Protein AF-A0A0N0ASF7-F1 (afdb_monomer)

Radius of gyration: 16.13 Å; Cα contacts (8 Å, |Δi|>4): 144; chains: 1; bounding box: 36×44×40 Å

Foldseek 3Di:
DDPPPPQQDFPDWDDKDKDQLDLVCLVVLLVVLCVVQPPDDPVVSVVCSVVVSVVSPCLLPQACSVPVVWMKMWIWTHSDPPDTDIDIDTPHHSPDDDDDDPDDDD

Mean predicted aligned error: 7.18 Å

pLDDT: mean 88.26, std 15.34, range [41.41, 98.62]

Secondary structure (DSSP, 8-state):
-------PPPSEEPPPEEEES-GGGHHHHHHHHHHHTTTS-HHHHHHHHHHHHHHHHHHHHHSGGGSTT-EEEEEEEEEETTEEEEEEE------PPP--------

Sequence (106 aa):
MTTTTTRTRPAVFWEHRTYRGDLAQLSQVRADLATDLAGFDPDLVDTLQLVTSELFANGVKYTDSGRTGGEVIRALSMPDAATLRVSLSDCGGGGGTPRIPTERTA

Solvent-accessible surface area (backbone atoms only — not comparable to full-atom values): 6346 Å² total; per-residue (Å²): 137,83,81,79,75,81,76,77,68,48,76,40,75,54,81,72,45,78,40,65,26,46,78,84,43,50,64,56,56,39,52,50,50,55,60,77,47,64,90,58,62,65,70,59,52,52,50,49,40,51,55,49,45,51,53,50,49,46,33,26,74,51,21,38,4,44,42,94,91,21,36,37,38,38,43,41,34,20,62,44,98,88,42,80,46,77,47,78,47,58,60,46,83,45,84,66,75,93,71,84,78,86,75,72,85,128

Nearest PDB structures (foldseek):
  2ha1-assembly1_A  TM=4.249E-01  e=6.058E+00  Homo sapiens
  3cm9-assembly1_A  TM=4.398E-01  e=7.278E+00  Homo sapiens

Structure (mmCIF, N/CA/C/O backbone):
data_AF-A0A0N0ASF7-F1
#
_entry.id   AF-A0A0N0ASF7-F1
#
loop_
_atom_site.group_PDB
_atom_site.id
_atom_site.type_symbol
_atom_site.label_atom_id
_atom_site.label_alt_id
_atom_site.label_comp_id
_atom_site.label_asym_id
_atom_site.label_entity_id
_atom_site.label_seq_id
_atom_site.pdbx_PDB_ins_code
_atom_site.Cartn_x
_atom_site.Cartn_y
_atom_site.Cartn_z
_atom_site.occupancy
_atom_site.B_iso_or_equiv
_atom_site.auth_seq_id
_atom_site.auth_comp_id
_atom_site.auth_asym_id
_atom_site.auth_atom_id
_atom_site.pdbx_PDB_model_num
ATOM 1 N N . MET A 1 1 ? 13.572 32.469 11.739 1.00 41.41 1 MET A N 1
ATOM 2 C CA . MET A 1 1 ? 12.538 31.831 12.578 1.00 41.41 1 MET A CA 1
ATOM 3 C C . MET A 1 1 ? 12.305 30.443 12.007 1.00 41.41 1 MET A C 1
ATOM 5 O O . MET A 1 1 ? 11.656 30.315 10.981 1.00 41.41 1 MET A O 1
ATOM 9 N N . THR A 1 2 ? 12.974 29.435 12.561 1.00 42.62 2 THR A N 1
ATOM 10 C CA . THR A 1 2 ? 12.948 28.055 12.058 1.00 42.62 2 THR A CA 1
ATOM 11 C C . THR A 1 2 ? 11.829 27.326 12.786 1.00 42.62 2 THR A C 1
ATOM 13 O O . THR A 1 2 ? 11.924 27.091 13.988 1.00 42.62 2 THR A O 1
ATOM 16 N N . THR A 1 3 ? 10.730 27.040 12.095 1.00 46.97 3 THR A N 1
ATOM 17 C CA . THR A 1 3 ? 9.597 26.312 12.668 1.00 46.97 3 THR A CA 1
ATOM 18 C C . THR A 1 3 ? 10.008 24.854 12.842 1.00 46.97 3 THR A C 1
ATOM 20 O O . THR A 1 3 ? 10.026 24.081 11.884 1.00 46.97 3 THR A O 1
ATOM 23 N N . THR A 1 4 ? 10.388 24.468 14.057 1.00 48.06 4 THR A N 1
ATOM 24 C CA . THR A 1 4 ? 10.614 23.064 14.403 1.00 48.06 4 THR A CA 1
ATOM 25 C C . THR A 1 4 ? 9.268 22.352 14.323 1.00 48.06 4 THR A C 1
ATOM 27 O O . THR A 1 4 ? 8.437 22.477 15.217 1.00 48.06 4 THR A O 1
ATOM 30 N N . THR A 1 5 ? 9.010 21.647 13.221 1.00 57.00 5 THR A N 1
ATOM 31 C CA . THR A 1 5 ? 7.838 20.773 13.122 1.00 57.00 5 THR A CA 1
ATOM 32 C C . THR A 1 5 ? 8.052 19.633 14.108 1.00 57.00 5 THR A C 1
ATOM 34 O O . THR A 1 5 ? 8.893 18.763 13.881 1.00 57.00 5 THR A O 1
ATOM 37 N N . THR A 1 6 ? 7.334 19.648 15.229 1.00 59.69 6 THR A N 1
ATOM 38 C CA . THR A 1 6 ? 7.287 18.514 16.152 1.00 59.69 6 THR A CA 1
ATOM 39 C C . THR A 1 6 ? 6.709 17.329 15.388 1.00 59.69 6 THR A C 1
ATOM 41 O O . THR A 1 6 ? 5.508 17.252 15.148 1.00 59.69 6 THR A O 1
ATOM 44 N N . ARG A 1 7 ? 7.573 16.423 14.926 1.00 63.81 7 ARG A N 1
ATOM 45 C CA . ARG A 1 7 ? 7.144 15.207 14.239 1.00 63.81 7 ARG A CA 1
ATOM 46 C C . ARG A 1 7 ? 6.539 14.274 15.282 1.00 63.81 7 ARG A C 1
ATOM 48 O O . ARG A 1 7 ? 7.283 13.597 15.992 1.00 63.81 7 ARG A O 1
ATOM 55 N N . THR A 1 8 ? 5.212 14.254 15.382 1.00 67.62 8 THR A N 1
ATOM 56 C CA . THR A 1 8 ? 4.485 13.261 16.179 1.00 67.62 8 THR A CA 1
ATOM 57 C C . THR A 1 8 ? 4.939 11.879 15.729 1.00 67.62 8 THR A C 1
ATOM 59 O O . THR A 1 8 ? 4.818 11.533 14.552 1.00 67.62 8 THR A O 1
ATOM 62 N N . ARG A 1 9 ? 5.553 11.119 16.640 1.00 72.38 9 ARG A N 1
ATOM 63 C CA . ARG A 1 9 ? 5.872 9.717 16.379 1.00 72.38 9 ARG A CA 1
ATOM 64 C C . ARG A 1 9 ? 4.550 8.948 16.358 1.00 72.38 9 ARG A C 1
ATOM 66 O O . ARG A 1 9 ? 3.784 9.112 17.305 1.00 72.38 9 ARG A O 1
ATOM 73 N N . PRO A 1 10 ? 4.291 8.144 15.319 1.00 75.81 10 PRO A N 1
ATOM 74 C CA . PRO A 1 10 ? 3.155 7.241 15.301 1.00 75.81 10 PRO A CA 1
ATOM 75 C C . PRO A 1 10 ? 3.063 6.402 16.568 1.00 75.81 10 PRO A C 1
ATOM 77 O O . PRO A 1 10 ? 4.081 5.960 17.105 1.00 75.81 10 PRO A O 1
ATOM 80 N N . ALA A 1 11 ? 1.830 6.206 17.026 1.00 84.38 11 ALA A N 1
ATOM 81 C CA . ALA A 1 11 ? 1.514 5.373 18.175 1.00 84.38 11 ALA A CA 1
ATOM 82 C C . ALA A 1 11 ? 1.832 3.897 17.898 1.00 84.38 11 ALA A C 1
ATOM 84 O O . ALA A 1 11 ? 2.266 3.186 18.800 1.00 84.38 11 ALA A O 1
ATOM 85 N N . VAL A 1 12 ? 1.662 3.456 16.645 1.00 91.81 12 VAL A N 1
ATOM 86 C CA . VAL A 1 12 ? 2.002 2.099 16.200 1.00 91.81 12 VAL A CA 1
ATOM 87 C C . VAL A 1 12 ? 2.773 2.152 14.886 1.00 91.81 12 VAL A C 1
ATOM 89 O O . VAL A 1 12 ? 2.428 2.910 13.974 1.00 91.81 12 VAL A O 1
ATOM 92 N N . PHE A 1 13 ? 3.797 1.310 14.789 1.00 93.12 13 PHE A N 1
ATOM 93 C CA . PHE A 1 13 ? 4.521 1.013 13.563 1.00 93.12 13 PHE A CA 1
ATOM 94 C C . PHE A 1 13 ? 4.607 -0.491 13.381 1.00 93.12 13 PHE A C 1
ATOM 96 O O . PHE A 1 13 ? 4.998 -1.206 14.302 1.00 93.12 13 PHE A O 1
ATOM 103 N N . TRP A 1 14 ? 4.291 -0.940 12.175 1.00 96.50 14 TRP A N 1
ATOM 104 C CA . TRP A 1 14 ? 4.601 -2.290 11.738 1.00 96.50 14 TRP A CA 1
ATOM 105 C C . TRP A 1 14 ? 5.934 -2.270 10.997 1.00 96.50 14 TRP A C 1
ATOM 107 O O . TRP A 1 14 ? 6.292 -1.261 1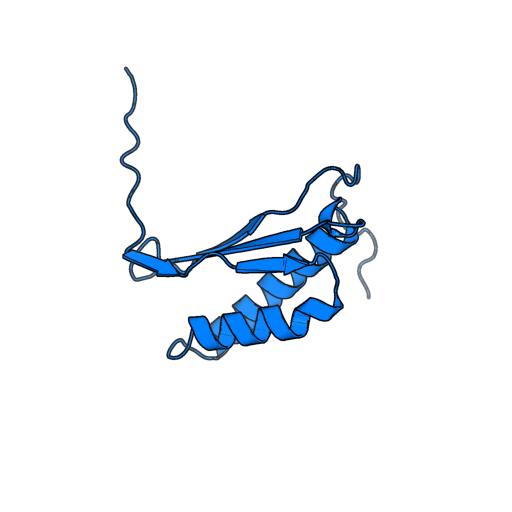0.380 1.00 96.50 14 TRP A O 1
ATOM 117 N N . GLU A 1 15 ? 6.656 -3.388 11.050 1.00 95.00 15 GLU A N 1
ATOM 118 C CA . GLU A 1 15 ? 7.877 -3.555 10.265 1.00 95.00 15 GLU A CA 1
ATOM 119 C C . GLU A 1 15 ? 7.597 -3.345 8.775 1.00 95.00 15 GLU A C 1
ATOM 121 O O . GLU A 1 15 ? 6.559 -3.755 8.235 1.00 95.00 15 GLU A O 1
ATOM 126 N N . HIS A 1 16 ? 8.541 -2.685 8.107 1.00 96.19 16 HIS A N 1
ATOM 127 C CA . HIS A 1 16 ? 8.460 -2.496 6.667 1.00 96.19 16 HIS A CA 1
ATOM 128 C C . HIS A 1 16 ? 8.587 -3.849 5.976 1.00 96.19 16 HIS A C 1
ATOM 130 O O . HIS A 1 16 ? 9.378 -4.700 6.384 1.00 96.19 16 HIS A O 1
ATOM 136 N N . ARG A 1 17 ? 7.829 -4.034 4.898 1.00 98.19 17 ARG A N 1
ATOM 137 C CA . ARG A 1 17 ? 7.925 -5.237 4.071 1.00 98.19 17 ARG A CA 1
ATOM 138 C C . ARG A 1 17 ? 8.350 -4.861 2.667 1.00 98.19 17 ARG A C 1
ATOM 140 O O . ARG A 1 17 ? 7.789 -3.936 2.083 1.00 98.19 17 ARG A O 1
ATOM 147 N N . THR A 1 18 ? 9.320 -5.592 2.141 1.00 98.25 18 THR A N 1
ATOM 148 C CA . THR A 1 18 ? 9.801 -5.442 0.770 1.00 98.25 18 THR A CA 1
ATOM 149 C C . THR A 1 18 ? 9.282 -6.599 -0.061 1.00 98.25 18 THR A C 1
ATOM 151 O O . THR A 1 18 ? 9.434 -7.762 0.312 1.00 98.25 18 THR A O 1
ATOM 154 N N . TYR A 1 19 ? 8.684 -6.275 -1.198 1.00 98.38 19 TYR A N 1
ATOM 155 C CA . TYR A 1 19 ? 8.173 -7.241 -2.156 1.00 98.38 19 TYR A CA 1
ATOM 156 C C . TYR A 1 19 ? 8.928 -7.088 -3.465 1.00 98.38 19 TYR A C 1
ATOM 158 O O . TYR A 1 19 ? 9.197 -5.970 -3.907 1.00 98.38 19 TYR A O 1
ATOM 166 N N . ARG A 1 20 ? 9.203 -8.208 -4.137 1.00 98.19 20 ARG A N 1
ATOM 167 C CA . ARG A 1 20 ? 9.633 -8.166 -5.537 1.00 98.19 20 ARG A CA 1
ATOM 168 C C . ARG A 1 20 ? 8.563 -7.444 -6.357 1.00 98.19 20 ARG A C 1
ATOM 170 O O . ARG A 1 20 ? 7.377 -7.702 -6.161 1.00 98.19 20 ARG A O 1
ATOM 177 N N . GLY A 1 21 ? 8.960 -6.587 -7.292 1.00 97.06 21 GLY A N 1
ATOM 178 C CA . GLY A 1 21 ? 8.017 -5.896 -8.168 1.00 97.06 21 GLY A CA 1
ATOM 179 C C . GLY A 1 21 ? 7.447 -6.812 -9.253 1.00 97.06 21 GLY A C 1
ATOM 180 O O . GLY A 1 21 ? 7.764 -6.705 -10.431 1.00 97.06 21 GLY A O 1
ATOM 181 N N . ASP A 1 22 ? 6.603 -7.748 -8.831 1.00 97.62 22 ASP A N 1
ATOM 182 C CA . ASP A 1 22 ? 5.911 -8.723 -9.664 1.00 97.62 22 ASP A CA 1
ATOM 183 C C . ASP A 1 22 ? 4.453 -8.814 -9.198 1.00 97.62 22 ASP A C 1
ATOM 185 O O . ASP A 1 22 ? 4.185 -8.942 -8.001 1.00 97.62 22 ASP A O 1
ATOM 189 N N . LEU A 1 23 ? 3.495 -8.773 -10.130 1.00 97.38 23 LEU A N 1
ATOM 190 C CA . LEU A 1 23 ? 2.065 -8.862 -9.815 1.00 97.38 23 LEU A CA 1
ATOM 191 C C . LEU A 1 23 ? 1.691 -10.181 -9.117 1.00 97.38 23 LEU A C 1
ATOM 193 O O . LEU A 1 23 ? 0.692 -10.220 -8.398 1.00 97.38 23 LEU A O 1
ATOM 197 N N . ALA A 1 24 ? 2.505 -11.233 -9.247 1.00 97.94 24 ALA A N 1
ATOM 198 C CA . ALA A 1 24 ? 2.342 -12.471 -8.487 1.00 97.94 24 ALA A CA 1
ATOM 199 C C . ALA A 1 24 ? 2.436 -12.268 -6.959 1.00 97.94 24 ALA A C 1
ATOM 201 O O . ALA A 1 24 ? 1.919 -13.089 -6.204 1.00 97.94 24 ALA A O 1
ATOM 202 N N . GLN A 1 25 ? 3.041 -11.170 -6.487 1.00 98.38 25 GLN A N 1
ATOM 203 C CA . GLN A 1 2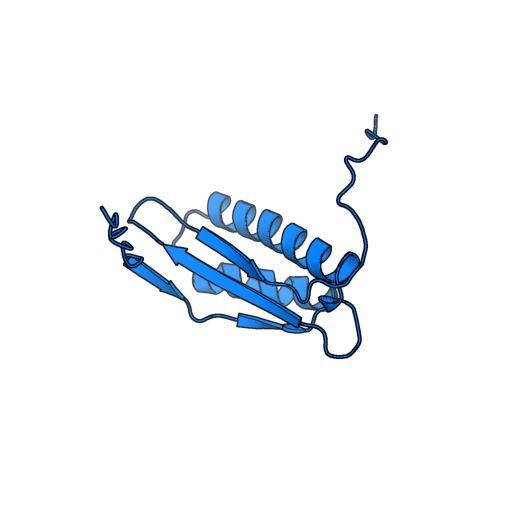5 ? 3.127 -10.839 -5.059 1.00 98.38 25 GLN A CA 1
ATOM 204 C C . GLN A 1 25 ? 1.818 -10.294 -4.473 1.00 98.38 25 GLN A C 1
ATOM 206 O O . GLN A 1 25 ? 1.700 -10.190 -3.256 1.00 98.38 25 GLN A O 1
ATOM 211 N N . LEU A 1 26 ? 0.807 -9.972 -5.290 1.00 98.31 26 LEU A N 1
ATOM 212 C CA . LEU A 1 26 ? -0.442 -9.370 -4.809 1.00 98.31 26 LEU A CA 1
ATOM 213 C C . LEU A 1 26 ? -1.171 -10.225 -3.759 1.00 98.31 26 LEU A C 1
ATOM 215 O O . LEU A 1 26 ? -1.761 -9.679 -2.828 1.00 98.31 26 LEU A O 1
ATOM 219 N N . SER A 1 27 ? -1.133 -11.556 -3.878 1.00 98.25 27 SER A N 1
ATOM 220 C CA . SER A 1 27 ? -1.701 -12.446 -2.856 1.00 98.25 27 SER A CA 1
ATOM 221 C C . SER A 1 27 ? -0.953 -12.337 -1.526 1.00 98.25 27 SER A C 1
ATOM 223 O O . SER A 1 27 ? -1.597 -12.249 -0.482 1.00 98.25 27 SER A O 1
ATOM 225 N N . GLN A 1 28 ? 0.381 -12.271 -1.564 1.00 98.62 28 GLN A N 1
ATOM 226 C CA . GLN A 1 28 ? 1.215 -12.112 -0.375 1.00 98.62 28 GLN A CA 1
ATOM 227 C C . GLN A 1 28 ? 1.003 -10.745 0.283 1.00 98.62 28 GLN A C 1
ATOM 229 O O . GLN A 1 28 ? 0.838 -10.674 1.496 1.00 98.62 28 GLN A O 1
ATOM 234 N N . VAL A 1 29 ? 0.930 -9.667 -0.507 1.00 98.25 29 VAL A N 1
ATOM 235 C CA . VAL A 1 29 ? 0.662 -8.308 -0.003 1.00 98.25 29 VAL A CA 1
ATOM 236 C C . VAL A 1 29 ? -0.657 -8.264 0.777 1.00 98.25 29 VAL A C 1
ATOM 238 O O . VAL A 1 29 ? -0.700 -7.710 1.877 1.00 98.25 29 VAL A O 1
ATOM 241 N N . ARG A 1 30 ? -1.725 -8.877 0.243 1.00 98.56 30 ARG A N 1
ATOM 242 C CA . ARG A 1 30 ? -3.026 -8.953 0.930 1.00 98.56 30 ARG A CA 1
ATOM 243 C C . ARG A 1 30 ? -2.973 -9.812 2.191 1.00 98.56 30 ARG A C 1
ATOM 245 O O . ARG A 1 30 ? -3.506 -9.398 3.214 1.00 98.56 30 ARG A O 1
ATOM 252 N N . ALA A 1 31 ? -2.316 -10.971 2.135 1.00 98.50 31 ALA A N 1
ATOM 253 C CA . ALA A 1 31 ? -2.178 -11.862 3.287 1.00 98.50 31 ALA A CA 1
ATOM 254 C C . ALA A 1 31 ? -1.405 -11.202 4.441 1.00 98.50 31 ALA A C 1
ATOM 256 O O . ALA A 1 31 ? -1.812 -11.292 5.601 1.00 98.50 31 ALA A O 1
ATOM 257 N N . ASP A 1 32 ? -0.327 -10.484 4.123 1.00 98.38 32 ASP A N 1
ATOM 258 C CA . ASP A 1 32 ? 0.439 -9.734 5.112 1.00 98.38 32 ASP A CA 1
ATOM 259 C C . ASP A 1 32 ? -0.400 -8.607 5.724 1.00 98.38 32 ASP A C 1
ATOM 261 O O . ASP A 1 32 ? -0.391 -8.445 6.938 1.00 98.38 32 ASP A O 1
ATOM 265 N N . LEU A 1 33 ? -1.161 -7.856 4.915 1.00 97.62 33 LEU A N 1
ATOM 266 C CA . LEU A 1 33 ? -2.070 -6.824 5.430 1.00 97.62 33 LEU A CA 1
ATOM 267 C C . LEU A 1 33 ? -3.154 -7.402 6.343 1.00 97.62 33 LEU A C 1
ATOM 269 O O . LEU A 1 33 ? -3.412 -6.833 7.398 1.00 97.62 33 LEU A O 1
ATOM 273 N N . ALA A 1 34 ? -3.765 -8.528 5.967 1.00 98.06 34 ALA A N 1
ATOM 274 C CA . ALA A 1 34 ? -4.752 -9.207 6.805 1.00 98.06 34 ALA A CA 1
ATOM 275 C C . ALA A 1 34 ? -4.156 -9.627 8.156 1.00 98.06 34 ALA A C 1
ATOM 277 O O . ALA A 1 34 ? -4.804 -9.505 9.191 1.00 98.06 34 ALA A O 1
ATOM 278 N N . THR A 1 35 ? -2.908 -10.097 8.137 1.00 98.06 35 THR A N 1
ATOM 279 C CA . THR A 1 35 ? -2.1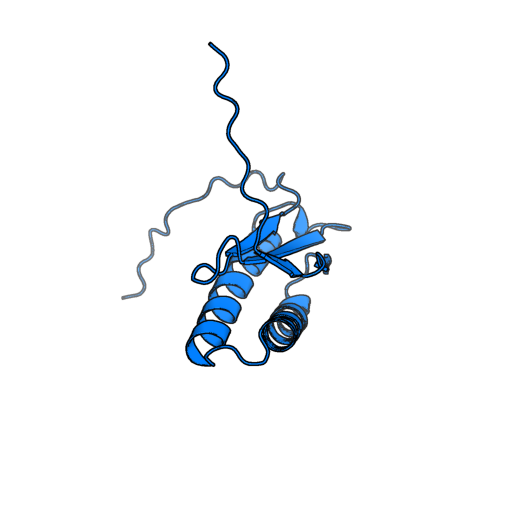81 -10.506 9.343 1.00 98.06 35 THR A CA 1
ATOM 280 C C . THR A 1 35 ? -1.857 -9.303 10.224 1.00 98.06 35 THR A C 1
ATOM 282 O O . THR A 1 35 ? -2.127 -9.323 11.422 1.00 98.06 35 THR A O 1
ATOM 285 N N . ASP A 1 36 ? -1.303 -8.243 9.636 1.00 97.31 36 ASP A N 1
ATOM 286 C CA . ASP A 1 36 ? -0.878 -7.048 10.365 1.00 97.31 36 ASP A CA 1
ATOM 287 C C . ASP A 1 36 ? -2.077 -6.283 10.962 1.00 97.31 36 ASP A C 1
ATOM 289 O O . ASP A 1 36 ? -1.943 -5.659 12.016 1.00 97.31 36 ASP A O 1
ATOM 293 N N . LEU A 1 37 ? -3.247 -6.362 10.317 1.00 97.19 37 LEU A N 1
ATOM 294 C CA . LEU A 1 37 ? -4.496 -5.711 10.726 1.00 97.19 37 LEU A CA 1
ATOM 295 C C . LEU A 1 37 ? -5.488 -6.663 11.413 1.00 97.19 37 LEU A C 1
ATOM 297 O O . LEU A 1 37 ? -6.681 -6.362 11.499 1.00 97.19 37 LEU A O 1
ATOM 301 N N . ALA A 1 38 ? -5.025 -7.804 11.922 1.00 97.06 38 ALA A N 1
ATOM 302 C CA . ALA A 1 38 ? -5.878 -8.705 12.684 1.00 97.06 38 ALA A CA 1
ATOM 303 C C . ALA A 1 38 ? -6.520 -7.970 13.880 1.00 97.06 38 ALA A C 1
ATOM 305 O O . ALA A 1 38 ? -5.832 -7.358 14.696 1.00 97.06 38 ALA A O 1
ATOM 306 N N . GLY A 1 39 ? -7.852 -8.034 13.982 1.00 96.19 39 GLY A N 1
ATOM 307 C CA . GLY A 1 39 ? -8.630 -7.358 15.028 1.00 96.19 39 GLY A CA 1
ATOM 308 C C . GLY A 1 39 ? -9.177 -5.977 14.650 1.00 96.19 39 GLY A C 1
ATOM 309 O O . GLY A 1 39 ? -9.929 -5.404 15.436 1.00 96.19 39 GLY A O 1
ATOM 310 N N . PHE A 1 40 ? -8.852 -5.457 13.463 1.00 97.38 40 PHE A N 1
ATOM 311 C CA . PHE A 1 40 ? -9.548 -4.305 12.886 1.00 97.38 40 PHE A CA 1
ATOM 312 C C . PHE A 1 40 ? -10.881 -4.721 12.249 1.00 97.38 40 PHE A C 1
ATOM 314 O O . PHE A 1 40 ? -11.139 -5.904 12.022 1.00 97.38 40 PHE A O 1
ATOM 321 N N . ASP A 1 41 ? -11.722 -3.727 11.960 1.00 97.62 41 ASP A N 1
ATOM 322 C CA . ASP A 1 41 ? -12.965 -3.906 11.208 1.00 97.62 41 ASP A CA 1
ATOM 323 C C . ASP A 1 41 ? -12.681 -4.579 9.844 1.00 97.62 41 ASP A C 1
ATOM 325 O O . ASP A 1 41 ? -11.843 -4.067 9.091 1.00 97.62 41 ASP A O 1
ATOM 329 N N . PRO A 1 42 ? -13.344 -5.702 9.506 1.00 97.44 42 PRO A N 1
ATOM 330 C CA . PRO A 1 42 ? -13.166 -6.380 8.225 1.00 97.44 42 PRO A CA 1
ATOM 331 C C . PRO A 1 42 ? -13.342 -5.472 7.002 1.00 97.44 42 PRO A C 1
ATOM 333 O O . PRO A 1 42 ? -12.536 -5.556 6.077 1.00 97.44 42 PRO A O 1
ATOM 336 N N . ASP A 1 43 ? -14.307 -4.549 7.016 1.00 97.81 43 ASP A N 1
ATOM 337 C CA . ASP A 1 43 ? -14.570 -3.666 5.870 1.00 97.81 43 ASP A CA 1
ATOM 338 C C . ASP A 1 43 ? -13.408 -2.680 5.645 1.00 97.81 43 ASP A C 1
ATOM 340 O O . ASP A 1 43 ? -13.050 -2.334 4.510 1.00 97.81 43 ASP A O 1
ATOM 344 N N . LEU A 1 44 ? -12.762 -2.247 6.735 1.00 96.62 44 LEU A N 1
ATOM 345 C CA . LEU A 1 44 ? -11.547 -1.433 6.678 1.00 96.62 44 LEU A CA 1
ATOM 346 C C . LEU A 1 44 ? -10.373 -2.238 6.111 1.00 96.62 44 LEU A C 1
ATOM 348 O O . LEU A 1 44 ? -9.610 -1.717 5.291 1.00 96.62 44 LEU A O 1
ATOM 352 N N . VAL A 1 45 ? -10.219 -3.493 6.542 1.00 98.25 45 VAL A N 1
ATOM 353 C CA . VAL A 1 45 ? -9.161 -4.383 6.047 1.00 98.25 45 VAL A CA 1
ATOM 354 C C . VAL A 1 45 ? -9.331 -4.623 4.549 1.00 98.25 45 VAL A C 1
ATOM 356 O O . VAL A 1 45 ? -8.365 -4.451 3.805 1.00 98.25 45 VAL A O 1
ATOM 359 N N . ASP A 1 46 ? -10.544 -4.926 4.089 1.00 97.88 46 ASP A N 1
ATOM 360 C CA . ASP A 1 46 ? -10.853 -5.130 2.671 1.00 97.88 46 ASP A CA 1
ATOM 361 C C . ASP A 1 46 ? -10.573 -3.868 1.845 1.00 97.88 46 ASP A C 1
ATOM 363 O O . ASP A 1 46 ? -9.924 -3.927 0.794 1.00 97.88 46 ASP A O 1
ATOM 367 N N . THR A 1 47 ? -10.965 -2.699 2.360 1.00 97.81 47 THR A N 1
ATOM 368 C CA . THR A 1 47 ? -10.673 -1.404 1.728 1.00 97.81 47 THR A CA 1
ATOM 369 C C . THR A 1 47 ? -9.167 -1.180 1.577 1.00 97.81 47 THR A C 1
ATOM 371 O O . THR A 1 47 ? -8.694 -0.792 0.504 1.00 97.81 47 THR A O 1
ATOM 374 N N . LEU A 1 48 ? -8.380 -1.444 2.624 1.00 97.81 48 LEU A N 1
ATOM 375 C CA . LEU A 1 48 ? -6.928 -1.286 2.553 1.00 97.81 48 LEU A CA 1
ATOM 376 C C . LEU A 1 48 ? -6.255 -2.329 1.671 1.00 97.81 48 LEU A C 1
ATOM 378 O O . LEU A 1 48 ? -5.292 -1.990 0.980 1.00 97.81 48 LEU A O 1
ATOM 382 N N . GLN A 1 49 ? 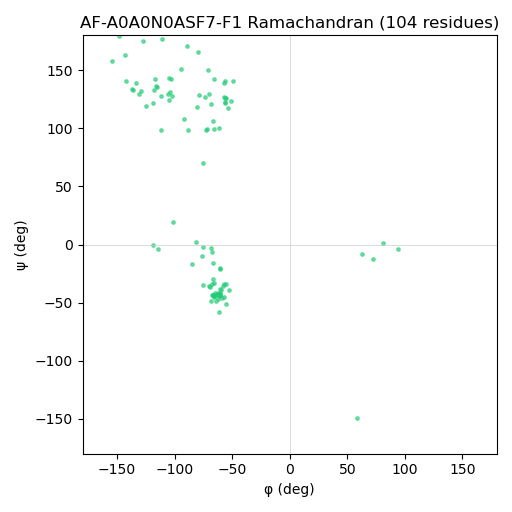-6.744 -3.567 1.651 1.00 98.19 49 GLN A N 1
ATOM 383 C CA . GLN A 1 49 ? -6.256 -4.581 0.724 1.00 98.19 49 GLN A CA 1
ATOM 384 C C . GLN A 1 49 ? -6.482 -4.156 -0.725 1.00 98.19 49 GLN A C 1
ATOM 386 O O . GLN A 1 49 ? -5.559 -4.289 -1.532 1.00 98.19 49 GLN A O 1
ATOM 391 N N . LEU A 1 50 ? -7.658 -3.610 -1.049 1.00 97.56 50 LEU A N 1
ATOM 392 C CA . LEU A 1 50 ? -7.966 -3.096 -2.381 1.00 97.56 50 LEU A CA 1
ATOM 393 C C . LEU A 1 50 ? -7.026 -1.945 -2.758 1.00 97.56 50 LEU A C 1
ATOM 395 O O . LEU A 1 50 ? -6.285 -2.053 -3.733 1.00 97.56 50 LEU A O 1
ATOM 399 N N . VAL A 1 51 ? -6.994 -0.874 -1.959 1.00 97.56 51 VAL A N 1
ATOM 400 C CA . VAL A 1 51 ? -6.183 0.320 -2.261 1.00 97.56 51 VAL A CA 1
ATOM 401 C C . VAL A 1 51 ? -4.696 -0.024 -2.348 1.00 97.56 51 VAL A C 1
ATOM 403 O O . VAL A 1 51 ? -4.011 0.420 -3.267 1.00 97.56 51 VAL A O 1
ATOM 406 N N . THR A 1 52 ? -4.184 -0.852 -1.435 1.00 97.94 52 THR A N 1
ATOM 407 C CA . THR A 1 52 ? -2.767 -1.245 -1.453 1.00 97.94 52 THR A CA 1
ATOM 408 C C . THR A 1 52 ? -2.448 -2.146 -2.641 1.00 97.94 52 THR A C 1
ATOM 410 O O . THR A 1 52 ? -1.379 -2.002 -3.228 1.00 97.94 52 THR A O 1
ATOM 413 N N . SER A 1 53 ? -3.366 -3.038 -3.035 1.00 97.62 53 SER A N 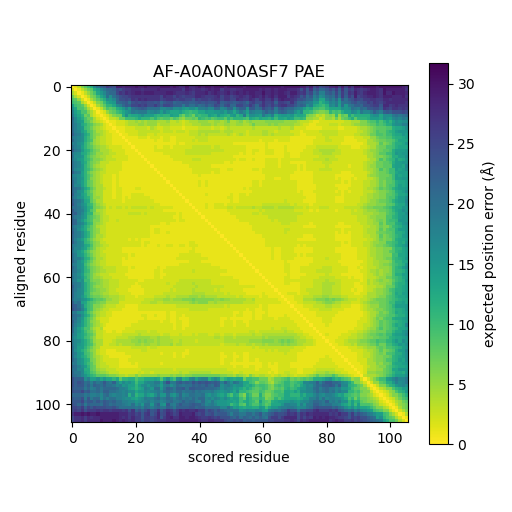1
ATOM 414 C CA . SER A 1 53 ? -3.201 -3.865 -4.238 1.00 97.62 53 SER A CA 1
ATOM 415 C C . SER A 1 53 ? -3.110 -3.002 -5.494 1.00 97.62 53 SER A C 1
ATOM 417 O O . SER A 1 53 ? -2.222 -3.220 -6.315 1.00 97.62 53 SER A O 1
ATOM 419 N N . GLU A 1 54 ? -3.972 -1.993 -5.623 1.00 96.75 54 GLU A N 1
ATOM 420 C CA . GLU A 1 54 ? -3.947 -1.073 -6.763 1.00 96.75 54 GLU A CA 1
ATOM 421 C C . GLU A 1 54 ? -2.673 -0.224 -6.790 1.00 96.75 54 GLU A C 1
ATOM 423 O O . GLU A 1 54 ? -2.016 -0.123 -7.827 1.00 96.75 54 GLU A O 1
ATOM 428 N N . LEU A 1 55 ? -2.260 0.339 -5.649 1.00 95.75 55 LEU A N 1
ATOM 429 C CA . LEU A 1 55 ? -1.006 1.092 -5.563 1.00 95.75 55 LEU A CA 1
ATOM 430 C C . LEU A 1 55 ? 0.204 0.212 -5.909 1.00 95.75 55 LEU A C 1
ATOM 432 O O . LEU A 1 55 ? 1.078 0.642 -6.659 1.00 95.75 55 LEU A O 1
ATOM 436 N N . PHE A 1 56 ? 0.236 -1.029 -5.416 1.00 97.31 56 PHE A N 1
ATOM 437 C CA . PHE A 1 56 ? 1.304 -1.981 -5.717 1.00 97.31 56 PHE A CA 1
ATOM 438 C C . PHE A 1 56 ? 1.326 -2.325 -7.206 1.00 97.31 56 PHE A C 1
ATOM 440 O O . PHE A 1 56 ? 2.374 -2.254 -7.846 1.00 97.31 56 PHE A O 1
ATOM 447 N N . ALA A 1 57 ? 0.165 -2.651 -7.779 1.00 95.56 57 ALA A N 1
ATOM 448 C CA . ALA A 1 57 ? 0.044 -2.969 -9.194 1.00 95.56 57 ALA A CA 1
ATOM 449 C C . ALA A 1 57 ? 0.475 -1.792 -10.076 1.00 95.56 57 ALA A C 1
ATOM 451 O O . ALA A 1 57 ? 1.135 -2.006 -11.091 1.00 95.56 57 ALA A O 1
ATOM 452 N N . ASN A 1 58 ? 0.149 -0.561 -9.681 1.00 92.75 58 ASN A N 1
ATOM 453 C CA . ASN A 1 58 ? 0.589 0.642 -10.379 1.00 92.75 58 ASN A CA 1
ATOM 454 C C . ASN A 1 58 ? 2.105 0.829 -10.294 1.00 92.75 58 ASN A C 1
ATOM 456 O O . ASN A 1 58 ? 2.724 1.078 -11.325 1.00 92.75 58 ASN A O 1
ATOM 460 N N . GLY A 1 59 ? 2.704 0.641 -9.114 1.00 92.56 59 GLY A N 1
ATOM 461 C CA . GLY A 1 59 ? 4.159 0.654 -8.950 1.00 92.56 59 GLY A CA 1
ATOM 462 C C . GLY A 1 59 ? 4.831 -0.350 -9.890 1.00 92.56 59 GLY A C 1
ATOM 463 O O . GLY A 1 59 ? 5.678 0.010 -10.697 1.00 92.56 59 GLY A O 1
ATOM 464 N N . VAL A 1 60 ? 4.370 -1.601 -9.893 1.00 94.56 60 VAL A N 1
ATOM 465 C CA . VAL A 1 60 ? 4.918 -2.644 -10.776 1.00 94.56 60 VAL A CA 1
ATOM 466 C C . VAL A 1 60 ? 4.728 -2.322 -12.263 1.00 94.56 60 VAL A C 1
ATOM 468 O O . VAL A 1 60 ? 5.636 -2.544 -13.058 1.00 94.56 60 VAL A O 1
ATOM 471 N N . LYS A 1 61 ? 3.559 -1.817 -12.672 1.00 91.50 61 LYS A N 1
ATOM 472 C CA . LYS A 1 61 ? 3.250 -1.574 -14.092 1.00 91.50 61 LYS A CA 1
ATOM 473 C C . LYS A 1 61 ? 3.949 -0.343 -14.662 1.00 91.50 61 LYS A C 1
ATOM 475 O O . LYS A 1 61 ? 4.271 -0.335 -15.849 1.00 91.50 61 LYS A O 1
ATOM 480 N N . TYR A 1 62 ? 4.112 0.702 -13.855 1.00 89.81 62 TYR A N 1
ATOM 481 C CA . TYR A 1 62 ? 4.437 2.040 -14.354 1.00 89.81 62 TYR A CA 1
ATOM 482 C C . TYR A 1 62 ? 5.768 2.592 -13.852 1.00 89.81 62 TYR A C 1
ATOM 484 O O . TYR A 1 62 ? 6.136 3.698 -14.247 1.00 89.81 62 TYR A O 1
ATOM 492 N N . THR A 1 63 ? 6.500 1.851 -13.023 1.00 91.94 63 THR A N 1
ATOM 493 C CA . THR A 1 63 ? 7.824 2.249 -12.536 1.00 91.94 63 THR A CA 1
ATOM 494 C C . THR A 1 63 ? 8.851 1.149 -12.788 1.00 91.94 63 THR A C 1
ATOM 496 O O . THR A 1 63 ? 8.536 0.053 -13.261 1.00 91.94 63 THR A O 1
ATOM 499 N N . ASP A 1 64 ? 10.107 1.437 -12.475 1.00 94.75 64 ASP A N 1
ATOM 500 C CA . ASP A 1 64 ? 11.209 0.493 -12.580 1.00 94.75 64 ASP A CA 1
ATOM 501 C C . ASP A 1 64 ? 11.100 -0.653 -11.566 1.00 94.75 64 ASP A C 1
ATOM 503 O O . ASP A 1 64 ? 11.826 -1.639 -11.683 1.00 94.75 64 ASP A O 1
ATOM 507 N N . SER A 1 65 ? 10.135 -0.601 -10.638 1.00 95.06 65 SER A N 1
ATOM 508 C CA . SER A 1 65 ? 9.806 -1.732 -9.771 1.00 95.06 65 SER A CA 1
ATOM 509 C C . SER A 1 65 ? 9.443 -2.982 -10.578 1.00 95.06 65 SER A C 1
ATOM 511 O O . SER A 1 65 ? 9.804 -4.077 -10.170 1.00 95.06 65 SER A O 1
ATOM 513 N N . GLY A 1 66 ? 8.804 -2.852 -11.746 1.00 94.25 66 GLY A N 1
ATOM 514 C CA . GLY A 1 66 ? 8.500 -3.995 -12.621 1.00 94.25 66 GLY A C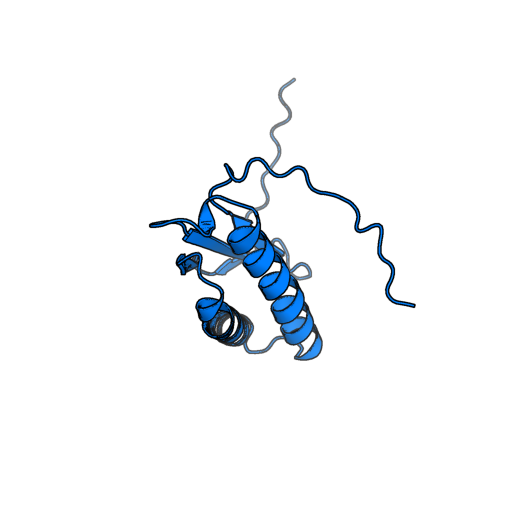A 1
ATOM 515 C C . GLY A 1 66 ? 9.690 -4.555 -13.411 1.00 94.25 66 GLY A C 1
ATOM 516 O O . GLY A 1 66 ? 9.529 -5.505 -14.181 1.00 94.25 66 GLY A O 1
ATOM 517 N N . ARG A 1 67 ? 10.881 -3.954 -13.298 1.00 94.25 67 ARG A N 1
ATOM 518 C CA . ARG A 1 67 ? 12.093 -4.382 -14.015 1.00 94.25 67 ARG A CA 1
ATOM 519 C C . ARG A 1 67 ? 12.870 -5.419 -13.206 1.00 94.25 67 ARG A C 1
ATOM 521 O O . ARG A 1 67 ? 12.574 -5.707 -12.049 1.00 94.25 67 ARG A O 1
ATOM 528 N N . THR A 1 68 ? 13.885 -6.016 -13.828 1.00 94.12 68 THR A N 1
ATOM 529 C CA . THR A 1 68 ? 14.758 -6.989 -13.160 1.00 94.12 68 THR A CA 1
ATOM 530 C C . THR A 1 68 ? 15.393 -6.374 -11.914 1.00 94.12 68 THR A C 1
ATOM 532 O O . THR A 1 68 ? 16.098 -5.376 -12.014 1.00 94.12 68 THR A O 1
ATOM 535 N N . GLY A 1 69 ? 15.163 -6.995 -10.754 1.00 94.12 69 GLY A N 1
ATOM 536 C CA . GLY A 1 69 ? 15.661 -6.510 -9.462 1.00 94.12 69 GLY A CA 1
ATOM 537 C C . GLY A 1 69 ? 14.831 -5.386 -8.835 1.00 94.12 69 GLY A C 1
ATOM 538 O O . GLY A 1 69 ? 15.188 -4.924 -7.759 1.00 94.12 69 GLY A O 1
ATOM 539 N N . GLY A 1 70 ? 13.738 -4.964 -9.476 1.00 96.25 70 GLY A N 1
ATOM 540 C CA . GLY A 1 70 ? 12.832 -3.964 -8.932 1.00 96.25 70 GLY A CA 1
ATOM 541 C C . GLY A 1 70 ? 12.011 -4.494 -7.756 1.00 96.25 70 GLY A C 1
ATOM 542 O O . GLY A 1 70 ? 11.689 -5.685 -7.653 1.00 96.25 70 GLY A O 1
ATOM 543 N N . GLU A 1 71 ? 11.669 -3.581 -6.855 1.00 97.81 71 GLU A N 1
ATOM 544 C CA . GLU A 1 71 ? 10.978 -3.877 -5.606 1.00 97.81 71 GLU A CA 1
ATOM 545 C C . GLU A 1 71 ? 9.971 -2.783 -5.249 1.00 97.81 71 GLU A C 1
ATOM 547 O O . GLU A 1 71 ? 10.002 -1.676 -5.789 1.00 97.81 71 GLU A O 1
ATOM 552 N N . VAL A 1 72 ? 9.054 -3.112 -4.345 1.00 97.69 72 VAL A N 1
ATOM 553 C CA . VAL A 1 72 ? 8.125 -2.161 -3.733 1.00 97.69 72 VAL A CA 1
ATOM 554 C C . VAL A 1 72 ? 8.172 -2.364 -2.225 1.00 97.69 72 VAL A C 1
ATOM 556 O O . VAL A 1 72 ? 8.025 -3.486 -1.734 1.00 97.69 72 VAL A O 1
ATOM 559 N N . ILE A 1 73 ? 8.358 -1.274 -1.487 1.00 98.19 73 ILE A N 1
ATOM 560 C CA . ILE A 1 73 ? 8.420 -1.283 -0.024 1.00 98.19 73 ILE A CA 1
ATOM 561 C C . ILE A 1 73 ? 7.090 -0.786 0.524 1.00 98.19 73 ILE A C 1
ATOM 563 O O . ILE A 1 73 ? 6.640 0.302 0.172 1.00 98.19 73 ILE A O 1
ATOM 567 N N . ARG A 1 74 ? 6.477 -1.553 1.425 1.00 98.06 74 ARG A N 1
ATOM 568 C CA . ARG A 1 74 ? 5.245 -1.188 2.124 1.00 98.06 74 ARG A CA 1
ATOM 569 C C . ARG A 1 74 ? 5.534 -0.791 3.566 1.00 98.06 74 ARG A C 1
ATOM 571 O O . ARG A 1 74 ? 6.055 -1.590 4.344 1.00 98.06 74 ARG A O 1
ATOM 578 N N . ALA A 1 75 ? 5.100 0.409 3.933 1.00 97.81 75 ALA A N 1
ATOM 579 C CA . ALA A 1 75 ? 5.041 0.894 5.306 1.00 97.81 75 ALA A CA 1
ATOM 580 C C . ALA A 1 75 ? 3.592 0.899 5.808 1.00 97.81 75 ALA A C 1
ATOM 582 O O . ALA A 1 75 ? 2.670 1.236 5.060 1.00 97.81 75 ALA A O 1
ATOM 583 N N . LEU A 1 76 ? 3.400 0.570 7.085 1.00 97.88 76 LEU A N 1
ATOM 584 C CA . LEU A 1 76 ? 2.109 0.629 7.763 1.00 97.88 76 LEU A CA 1
ATOM 585 C C . LEU A 1 76 ? 2.305 1.242 9.153 1.00 97.88 76 LEU A C 1
ATOM 587 O O . LEU A 1 76 ? 3.245 0.901 9.872 1.00 97.88 76 LEU A O 1
ATOM 591 N N . SER A 1 77 ? 1.445 2.189 9.520 1.00 97.00 77 SER A N 1
ATOM 592 C CA . SER A 1 77 ? 1.530 2.883 10.808 1.00 97.00 77 SER A CA 1
ATOM 593 C C . SER A 1 77 ? 0.176 3.417 11.252 1.00 97.00 77 SER A C 1
ATOM 595 O O . SER A 1 77 ? -0.694 3.677 10.422 1.00 97.00 77 SER A O 1
ATOM 597 N N . MET A 1 78 ? 0.035 3.651 12.554 1.00 96.12 78 MET A N 1
ATOM 598 C CA . MET A 1 78 ? -1.034 4.466 13.120 1.00 96.12 78 MET A CA 1
ATOM 599 C C . MET A 1 78 ? -0.431 5.745 13.699 1.00 96.12 78 MET A C 1
ATOM 601 O O . MET A 1 78 ? 0.129 5.702 14.799 1.00 96.12 78 MET A O 1
ATOM 605 N N . PRO A 1 79 ? -0.476 6.879 12.971 1.00 93.00 79 PRO A N 1
ATOM 606 C CA . PRO A 1 79 ? 0.030 8.158 13.468 1.00 93.00 79 PRO A CA 1
ATOM 607 C C . PRO A 1 79 ? -0.601 8.587 14.798 1.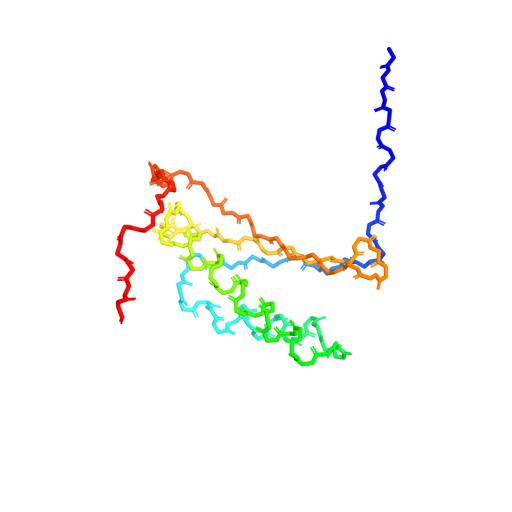00 93.00 79 PRO A C 1
ATOM 6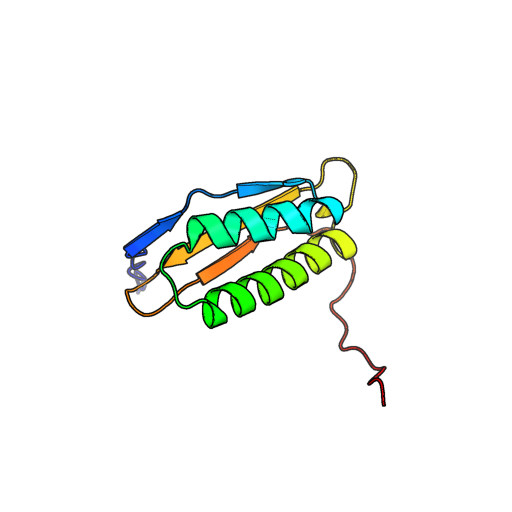09 O O . PRO A 1 79 ? 0.080 9.164 15.642 1.00 93.00 79 PRO A O 1
ATOM 612 N N . ASP A 1 80 ? -1.875 8.255 14.981 1.00 92.06 80 ASP A N 1
ATOM 613 C CA . ASP A 1 80 ? -2.679 8.462 16.181 1.00 92.06 80 ASP A CA 1
ATOM 614 C C . ASP A 1 80 ? -3.714 7.329 16.309 1.00 92.06 80 ASP A C 1
ATOM 616 O O . ASP A 1 80 ? -3.763 6.425 15.475 1.00 92.06 80 ASP A O 1
ATOM 620 N N . ALA A 1 81 ? -4.533 7.354 17.363 1.00 89.75 81 ALA A N 1
ATOM 621 C CA . ALA A 1 81 ? -5.486 6.283 17.663 1.00 89.75 81 ALA A CA 1
ATOM 622 C C . ALA A 1 81 ? -6.621 6.125 16.632 1.00 89.75 81 ALA A C 1
ATOM 624 O O . ALA A 1 81 ? -7.293 5.097 16.643 1.00 89.75 81 ALA A O 1
ATOM 625 N N . ALA A 1 82 ? -6.853 7.118 15.769 1.00 92.38 82 ALA A N 1
ATOM 626 C CA . ALA A 1 82 ? -7.973 7.138 14.828 1.00 92.38 82 ALA A CA 1
ATOM 627 C C . ALA A 1 82 ? -7.532 7.072 13.356 1.00 92.38 82 ALA A C 1
ATOM 629 O O . ALA A 1 82 ? -8.375 6.993 12.465 1.00 92.38 82 ALA A O 1
ATOM 630 N N . THR A 1 83 ? -6.225 7.093 13.090 1.00 94.31 83 THR A N 1
ATOM 631 C CA . THR A 1 83 ? -5.680 7.161 11.735 1.00 94.31 83 THR A CA 1
ATOM 632 C C . THR A 1 83 ? -4.834 5.936 11.442 1.00 94.31 83 THR A C 1
ATOM 634 O O . THR A 1 83 ? -3.819 5.709 12.094 1.00 94.31 83 THR A O 1
ATOM 637 N N . LEU A 1 84 ? -5.195 5.196 10.395 1.00 96.50 84 LEU A N 1
ATOM 638 C CA . LEU A 1 84 ? -4.361 4.149 9.813 1.00 96.50 84 LEU A CA 1
ATOM 639 C C . LEU A 1 84 ? -3.738 4.667 8.514 1.00 96.50 84 LEU A C 1
ATOM 641 O O . LEU A 1 84 ? -4.421 5.239 7.665 1.00 96.50 84 LEU A O 1
ATOM 645 N N . ARG A 1 85 ? -2.425 4.495 8.359 1.00 96.75 85 ARG A N 1
ATOM 646 C CA . ARG A 1 85 ? -1.670 4.950 7.189 1.00 96.75 85 ARG A CA 1
ATOM 647 C C . ARG A 1 85 ? -0.916 3.788 6.569 1.00 96.75 85 ARG A C 1
ATOM 649 O O . ARG A 1 85 ? 0.002 3.254 7.190 1.00 96.75 85 ARG A O 1
ATOM 656 N N . VAL A 1 86 ? -1.239 3.496 5.314 1.00 97.19 86 VAL A N 1
ATOM 657 C CA . VAL A 1 86 ? -0.437 2.649 4.429 1.00 97.19 86 VAL A CA 1
ATOM 658 C C . VAL A 1 86 ? 0.327 3.521 3.436 1.00 97.19 86 VAL A C 1
ATOM 660 O O . VAL A 1 86 ? -0.163 4.558 2.983 1.00 97.19 86 VAL A O 1
ATOM 663 N N . SER A 1 87 ? 1.561 3.149 3.123 1.00 96.69 87 SER A N 1
ATOM 664 C CA . SER A 1 87 ? 2.374 3.824 2.111 1.00 96.69 87 SER A CA 1
ATOM 665 C C . SER A 1 87 ? 3.186 2.801 1.332 1.00 96.69 87 SER A C 1
ATOM 667 O O . SER A 1 87 ? 3.689 1.844 1.919 1.00 96.69 87 SER A O 1
ATOM 669 N N . LEU A 1 88 ? 3.305 3.011 0.022 1.00 97.25 88 LEU A N 1
ATOM 670 C CA . LEU A 1 88 ? 4.183 2.244 -0.853 1.00 97.25 88 LEU A CA 1
ATOM 671 C C . LEU A 1 88 ? 5.259 3.166 -1.420 1.00 97.25 88 LEU A C 1
ATOM 673 O O . LEU A 1 88 ? 4.948 4.269 -1.867 1.00 97.25 88 LEU A O 1
ATOM 677 N N . SER A 1 89 ? 6.496 2.687 -1.414 1.00 96.56 89 SER A N 1
ATOM 678 C CA . SER A 1 89 ? 7.618 3.298 -2.118 1.00 96.56 89 SER A CA 1
ATOM 679 C C . SER A 1 89 ? 8.032 2.373 -3.255 1.00 96.56 89 SER A C 1
ATOM 681 O O . SER A 1 89 ? 8.259 1.184 -3.027 1.00 96.56 89 SER A O 1
ATOM 683 N N . ASP A 1 90 ? 8.125 2.917 -4.461 1.00 94.50 90 ASP A N 1
ATOM 684 C CA . ASP A 1 90 ? 8.556 2.214 -5.668 1.00 94.50 90 ASP A CA 1
ATOM 685 C C . ASP A 1 90 ? 9.928 2.728 -6.150 1.00 94.50 90 ASP A C 1
ATOM 687 O O . ASP A 1 90 ? 10.509 3.642 -5.559 1.00 94.50 90 ASP A O 1
ATOM 691 N N . CYS A 1 91 ? 10.474 2.123 -7.207 1.00 93.38 91 CYS A N 1
ATOM 692 C CA . CYS A 1 91 ? 11.791 2.478 -7.739 1.00 93.38 91 CYS A CA 1
ATOM 693 C C . CYS A 1 91 ? 11.786 3.714 -8.665 1.00 93.38 91 CYS A C 1
ATOM 695 O O . CYS A 1 91 ? 12.836 4.066 -9.201 1.00 93.38 91 CYS A O 1
ATOM 697 N N . GLY A 1 92 ? 10.647 4.386 -8.879 1.00 88.19 92 GLY A N 1
ATOM 698 C CA . GLY A 1 92 ? 10.541 5.502 -9.826 1.00 88.19 92 GLY A CA 1
ATOM 699 C C . GLY A 1 92 ? 10.918 5.110 -11.263 1.00 88.19 92 GLY A C 1
ATOM 700 O O . GLY A 1 92 ? 10.693 3.986 -11.685 1.00 88.19 92 GLY A O 1
ATOM 701 N N . GLY A 1 93 ? 11.458 6.034 -12.062 1.00 82.44 93 GLY A N 1
ATOM 702 C CA . GLY A 1 93 ? 12.182 5.701 -13.307 1.00 82.44 93 GLY A CA 1
ATOM 703 C C . GLY A 1 93 ? 11.374 5.217 -14.526 1.00 82.44 93 GLY A C 1
ATOM 704 O O . GLY A 1 93 ? 11.866 5.296 -15.648 1.00 82.44 93 GLY A O 1
ATOM 705 N N . GLY A 1 94 ? 10.093 4.866 -14.377 1.00 67.62 94 GLY A N 1
ATOM 706 C CA . GLY A 1 94 ? 9.274 4.361 -15.490 1.00 67.62 94 GLY A CA 1
ATOM 707 C C . GLY A 1 94 ? 8.929 5.374 -16.592 1.00 67.62 94 GLY A C 1
ATOM 708 O O . GLY A 1 94 ? 8.277 5.006 -17.568 1.00 67.62 94 GLY A O 1
ATOM 709 N N . GLY A 1 95 ? 9.325 6.649 -16.452 1.00 67.75 95 GLY A N 1
ATOM 710 C CA . GLY A 1 95 ? 9.172 7.714 -17.460 1.00 67.75 95 GLY A CA 1
ATOM 711 C C . GLY A 1 95 ? 7.728 8.079 -17.840 1.00 67.75 95 GLY A C 1
ATOM 712 O O . GLY A 1 95 ? 7.504 9.062 -18.546 1.00 67.75 95 GLY A O 1
ATOM 713 N N . GLY A 1 96 ? 6.741 7.312 -17.375 1.00 65.12 96 GLY A N 1
ATOM 714 C CA . GLY A 1 96 ? 5.327 7.538 -17.606 1.00 65.12 96 GLY A CA 1
ATOM 715 C C . GLY A 1 96 ? 4.822 8.717 -16.787 1.00 65.12 96 GLY A C 1
ATOM 716 O O . GLY A 1 96 ? 4.983 8.769 -15.571 1.00 65.12 96 GLY A O 1
ATOM 717 N N . THR A 1 97 ? 4.179 9.671 -17.451 1.00 64.31 97 THR A N 1
ATOM 718 C CA . THR A 1 97 ? 3.414 10.710 -16.760 1.00 64.31 97 THR A CA 1
ATOM 719 C C . THR A 1 97 ? 2.066 10.117 -16.346 1.00 64.31 97 THR A C 1
ATOM 721 O O . THR A 1 97 ? 1.384 9.559 -17.214 1.00 64.31 97 THR A O 1
ATOM 724 N N . PRO A 1 98 ? 1.644 10.232 -15.071 1.00 60.12 98 PRO A N 1
ATOM 725 C CA . PRO A 1 98 ? 0.294 9.859 -14.668 1.00 60.12 98 PRO A CA 1
ATOM 726 C C . PRO A 1 98 ? -0.726 10.535 -15.588 1.00 60.12 98 PRO A C 1
ATOM 728 O O . PRO A 1 98 ? -0.712 11.756 -15.754 1.00 60.12 98 PRO A O 1
ATOM 731 N N . ARG A 1 99 ? -1.590 9.741 -16.223 1.00 63.06 9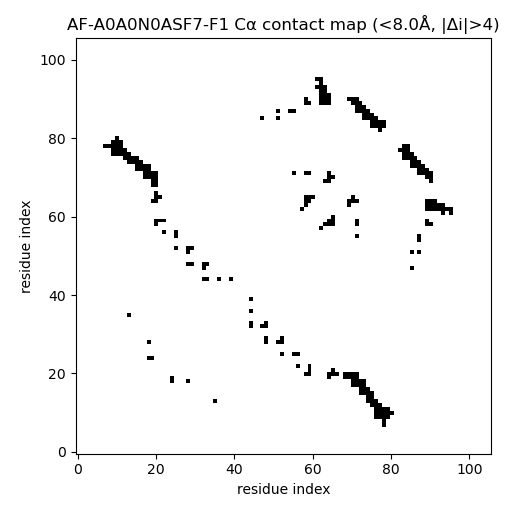9 ARG A N 1
ATOM 732 C CA . ARG A 1 99 ? -2.630 10.232 -17.130 1.00 63.06 99 ARG A CA 1
ATOM 733 C C . ARG A 1 99 ? -3.996 9.907 -16.544 1.00 63.06 99 ARG A C 1
ATOM 735 O O . ARG A 1 99 ? -4.225 8.789 -16.098 1.00 63.06 99 ARG A O 1
ATOM 742 N N . ILE A 1 100 ? -4.911 10.871 -16.602 1.00 65.44 100 ILE A N 1
ATOM 743 C CA . ILE A 1 100 ? -6.329 10.634 -16.321 1.00 65.44 100 ILE A CA 1
ATOM 744 C C . ILE A 1 100 ? -6.893 9.759 -17.456 1.00 65.44 100 ILE A C 1
ATOM 746 O O . ILE A 1 100 ? -6.819 10.187 -18.612 1.00 65.44 100 ILE A O 1
ATOM 750 N N . PRO A 1 101 ? -7.435 8.557 -17.178 1.00 60.44 101 PRO A N 1
ATOM 751 C CA . PRO A 1 101 ? -8.035 7.718 -18.212 1.00 60.44 101 PRO A CA 1
ATOM 752 C C . PRO A 1 101 ? -9.154 8.470 -18.944 1.00 60.44 101 PRO A C 1
ATOM 754 O O . PRO A 1 101 ? -10.062 9.009 -18.313 1.00 60.44 101 PRO A O 1
ATOM 757 N N . THR A 1 102 ? -9.086 8.527 -20.275 1.00 69.75 102 THR A N 1
ATOM 758 C CA . THR A 1 102 ? -10.126 9.145 -21.121 1.00 69.75 102 THR A CA 1
ATOM 759 C C . THR A 1 102 ? -11.271 8.186 -21.433 1.00 69.75 102 THR A C 1
ATOM 761 O O . THR A 1 102 ? -12.346 8.612 -21.845 1.00 69.75 102 THR A O 1
ATOM 764 N N . GLU A 1 103 ? -11.053 6.892 -21.224 1.00 67.06 103 GLU A N 1
ATOM 765 C CA . GLU A 1 103 ? -12.049 5.845 -21.402 1.00 67.06 103 GLU A CA 1
ATOM 766 C C . GLU A 1 103 ? -12.820 5.688 -20.091 1.00 67.06 103 GLU A C 1
ATOM 768 O O . GLU A 1 103 ? -12.358 5.050 -19.146 1.00 67.06 103 GLU A O 1
ATOM 773 N N . ARG A 1 104 ? -14.004 6.299 -20.007 1.00 58.44 104 ARG A N 1
ATOM 774 C CA . ARG A 1 104 ? -15.010 5.824 -19.054 1.00 58.44 104 ARG A CA 1
ATOM 775 C C . ARG A 1 104 ? -15.672 4.622 -19.708 1.00 58.44 104 ARG A C 1
ATOM 777 O O . ARG A 1 104 ? -16.250 4.762 -20.783 1.00 58.44 104 ARG A O 1
ATOM 784 N N . THR A 1 105 ? -15.566 3.453 -19.088 1.00 61.66 105 THR A N 1
ATOM 785 C CA . THR A 1 105 ? -16.460 2.338 -19.406 1.00 61.66 105 THR A CA 1
ATOM 786 C C . THR A 1 105 ? -17.889 2.845 -19.197 1.00 61.66 105 THR A C 1
ATOM 788 O O . THR A 1 105 ? -18.181 3.414 -18.141 1.00 61.66 105 THR A O 1
ATOM 791 N N . ALA A 1 106 ? -18.706 2.760 -20.248 1.00 50.06 106 ALA A N 1
ATOM 792 C CA . ALA A 1 106 ? -20.128 3.093 -20.206 1.00 50.06 106 ALA A CA 1
ATOM 793 C C . ALA A 1 106 ? -20.910 2.046 -19.406 1.00 50.06 106 ALA A C 1
ATOM 795 O O . ALA A 1 106 ? -20.484 0.867 -19.426 1.00 50.06 106 ALA A O 1
#